Protein AF-A0A5K1ANS1-F1 (afdb_monomer)

Foldseek 3Di:
DPVVLVVVVVVCVVVVAAEAEDDPPDDPVVLVVRLCLQQPVPRSHPYYHYDLVRVVPDRDNPVDDDDDDPDQDPDNVSVVD

Radius of gyration: 12.57 Å; Cα contacts (8 Å, |Δi|>4): 72; chains: 1; bounding box: 29×29×27 Å

InterPro domains:
  IPR001650 Helicase, C-terminal domain-like [PF00271] (2-81)
  IPR001650 Helicase, C-terminal domain-like [PS51194] (1-81)
  IPR001650 Helicase, C-terminal domain-like [SM00490] (6-81)
  IPR027417 P-loop containing nucleoside triphosphate hydrolase [G3DSA:3.40.50.300] (1-81)
  IPR027417 P-loop containing nucleoside triphosphate hydrolase [SSF52540] (2-81)
  IPR049730 SNF2/RAD5-like, C-terminal helicase domain [cd18793] (1-81)

Solvent-accessible surface area (backbone atoms only — not comparable to full-atom values): 5266 Å² total; per-residue (Å²): 140,62,67,66,59,54,53,51,50,52,51,34,55,77,71,71,47,44,63,45,78,46,43,88,82,60,51,74,72,59,51,54,53,49,42,52,49,59,54,34,90,84,45,75,52,73,46,74,48,69,38,68,83,46,51,72,72,78,73,74,68,84,71,64,90,79,88,81,80,89,72,82,58,94,52,64,70,61,72,75,99

Mean predicted aligned error: 3.93 Å

pLDDT: mean 89.17, std 9.28, range [52.94, 98.06]

Structure (mmCIF, N/CA/C/O backbone):
data_AF-A0A5K1ANS1-F1
#
_entry.id   AF-A0A5K1ANS1-F1
#
loop_
_atom_site.group_PDB
_atom_site.id
_atom_site.type_symbol
_atom_site.label_atom_id
_atom_site.label_alt_id
_atom_site.label_comp_id
_atom_site.label_asym_id
_atom_site.label_entity_id
_atom_site.label_seq_id
_atom_site.pdbx_PDB_ins_code
_atom_site.Cartn_x
_atom_site.Cartn_y
_atom_site.Cartn_z
_atom_site.occupancy
_atom_site.B_iso_or_equiv
_atom_site.auth_seq_id
_atom_site.auth_comp_id
_atom_site.auth_asym_id
_atom_site.auth_atom_id
_atom_site.pdbx_PDB_model_num
ATOM 1 N N . MET A 1 1 ? 5.103 -5.579 -15.470 1.00 52.94 1 MET A N 1
ATOM 2 C CA . MET A 1 1 ? 5.706 -6.803 -14.907 1.00 52.94 1 MET A CA 1
ATOM 3 C C . MET A 1 1 ? 5.813 -6.585 -13.412 1.00 52.94 1 MET A C 1
ATOM 5 O O . MET A 1 1 ? 6.728 -5.903 -12.988 1.00 52.94 1 MET A O 1
ATOM 9 N N . VAL A 1 2 ? 4.826 -7.055 -12.649 1.00 71.44 2 VAL A N 1
ATOM 10 C CA . VAL A 1 2 ? 4.790 -6.893 -11.186 1.00 71.44 2 VAL A CA 1
ATOM 11 C C . VAL A 1 2 ? 4.514 -8.253 -10.536 1.00 71.44 2 VAL A C 1
ATOM 13 O O . VAL A 1 2 ? 3.692 -8.393 -9.643 1.00 71.44 2 VAL A O 1
ATOM 16 N N . ARG A 1 3 ? 5.212 -9.283 -11.037 1.00 87.81 3 ARG A N 1
ATOM 17 C CA . ARG A 1 3 ? 5.017 -10.677 -10.609 1.00 87.81 3 ARG A CA 1
ATOM 18 C C . ARG A 1 3 ? 5.304 -10.874 -9.123 1.00 87.81 3 ARG A C 1
ATOM 20 O O . ARG A 1 3 ? 4.712 -11.740 -8.500 1.00 87.81 3 ARG A O 1
ATOM 27 N N . MET A 1 4 ? 6.191 -10.057 -8.553 1.00 91.62 4 MET A N 1
ATOM 28 C CA . MET A 1 4 ? 6.499 -10.133 -7.128 1.00 91.62 4 MET A CA 1
ATOM 29 C C . MET A 1 4 ? 5.304 -9.727 -6.258 1.00 91.62 4 MET A C 1
ATOM 31 O O . MET A 1 4 ? 5.023 -10.407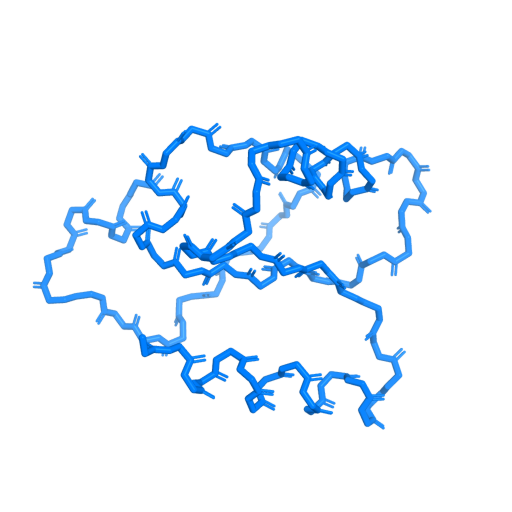 -5.277 1.00 91.62 4 MET A O 1
ATOM 35 N N . LEU A 1 5 ? 4.546 -8.687 -6.638 1.00 93.19 5 LEU A N 1
ATOM 36 C CA . LEU A 1 5 ? 3.328 -8.327 -5.904 1.00 93.19 5 LEU A CA 1
ATOM 37 C C . LEU A 1 5 ? 2.241 -9.396 -6.039 1.00 93.19 5 LEU A C 1
ATOM 39 O O . LEU A 1 5 ? 1.474 -9.570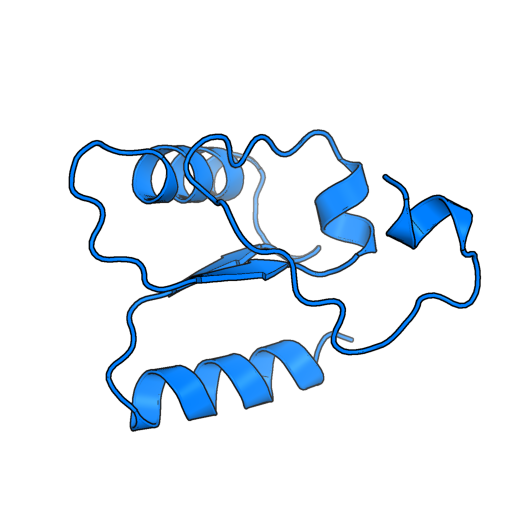 -5.101 1.00 93.19 5 LEU A O 1
ATOM 43 N N . ASP A 1 6 ? 2.185 -10.124 -7.160 1.00 93.62 6 ASP A N 1
ATOM 44 C CA . ASP A 1 6 ? 1.272 -11.268 -7.307 1.00 93.62 6 ASP A CA 1
ATOM 45 C C . ASP A 1 6 ? 1.606 -12.368 -6.280 1.00 93.62 6 ASP A C 1
ATOM 47 O O . ASP A 1 6 ? 0.717 -12.858 -5.589 1.00 93.62 6 ASP A O 1
ATOM 51 N N . ILE A 1 7 ? 2.894 -12.694 -6.119 1.00 95.75 7 ILE A N 1
ATOM 52 C CA . ILE A 1 7 ? 3.367 -13.702 -5.154 1.00 95.75 7 ILE A CA 1
ATOM 53 C C . ILE A 1 7 ? 3.117 -13.250 -3.707 1.00 95.75 7 ILE A C 1
ATOM 55 O O . ILE A 1 7 ? 2.657 -14.038 -2.881 1.00 95.75 7 ILE A O 1
ATOM 59 N N . LEU A 1 8 ? 3.406 -11.984 -3.383 1.00 95.81 8 LEU A N 1
ATOM 60 C CA . LEU A 1 8 ? 3.142 -11.438 -2.047 1.00 95.81 8 LEU A CA 1
ATOM 61 C C . LEU A 1 8 ? 1.643 -11.422 -1.736 1.00 95.81 8 LEU A C 1
ATOM 63 O O . LEU A 1 8 ? 1.256 -11.792 -0.632 1.00 95.81 8 LEU A O 1
ATOM 67 N N . ALA A 1 9 ? 0.808 -11.047 -2.707 1.00 95.69 9 ALA A N 1
ATOM 68 C CA . ALA A 1 9 ? -0.642 -11.076 -2.568 1.00 95.69 9 ALA A CA 1
ATOM 69 C C . ALA A 1 9 ? -1.146 -12.494 -2.263 1.00 95.69 9 ALA A C 1
ATOM 71 O O . ALA A 1 9 ? -1.896 -12.682 -1.307 1.00 95.69 9 ALA A O 1
ATOM 72 N N . GLU A 1 10 ? -0.682 -13.502 -3.008 1.00 97.19 10 GLU A N 1
ATOM 73 C CA . GLU A 1 10 ? -1.042 -14.903 -2.761 1.00 97.19 10 GLU A CA 1
ATOM 74 C C . GLU A 1 10 ? -0.617 -15.359 -1.358 1.00 97.19 10 GLU A C 1
ATOM 76 O O . GLU A 1 10 ? -1.411 -15.952 -0.625 1.00 97.19 10 GLU A O 1
ATOM 81 N N . TYR A 1 11 ? 0.604 -15.022 -0.937 1.00 97.56 11 TYR A N 1
ATOM 82 C CA . TYR A 1 11 ? 1.086 -15.330 0.409 1.00 97.56 11 TYR A CA 1
ATOM 83 C C . TYR A 1 11 ? 0.225 -14.681 1.503 1.00 97.56 11 TYR A C 1
ATOM 85 O O . TYR A 1 11 ? -0.158 -15.355 2.460 1.00 97.56 11 TYR A O 1
ATOM 93 N N . LEU A 1 12 ? -0.105 -13.394 1.374 1.00 97.69 12 LEU A N 1
ATOM 94 C CA . LEU A 1 12 ? -0.939 -12.683 2.347 1.00 97.69 12 LEU A CA 1
ATOM 95 C C . LEU A 1 12 ? -2.345 -13.285 2.424 1.00 97.69 12 LEU A C 1
ATOM 97 O O . LEU A 1 12 ? -2.837 -13.525 3.529 1.00 97.69 12 LEU A O 1
ATOM 101 N N . SER A 1 13 ? -2.942 -13.625 1.278 1.00 96.94 13 SER A N 1
ATOM 102 C CA . SER A 1 13 ? -4.229 -14.324 1.222 1.00 96.94 13 SER A CA 1
ATOM 103 C C . SER A 1 13 ? -4.177 -15.683 1.923 1.00 96.94 13 SER A C 1
ATOM 105 O O . SER A 1 13 ? -5.054 -15.981 2.731 1.00 96.94 13 SER A O 1
ATOM 107 N N . LEU A 1 14 ? -3.133 -16.487 1.691 1.00 97.94 14 LEU A N 1
ATOM 108 C CA . LEU A 1 14 ? -2.945 -17.779 2.369 1.00 97.94 14 LEU A CA 1
ATOM 109 C C . LEU A 1 14 ? -2.784 -17.633 3.888 1.00 97.94 14 LEU A C 1
ATOM 111 O O . LEU A 1 14 ? -3.161 -18.527 4.644 1.00 97.94 14 LEU A O 1
ATOM 115 N N . ARG A 1 15 ? -2.221 -16.512 4.344 1.00 98.00 15 ARG A N 1
ATOM 116 C CA . ARG A 1 15 ? -2.057 -16.190 5.768 1.00 98.00 15 ARG A CA 1
ATOM 117 C C . ARG A 1 15 ? -3.287 -15.527 6.391 1.00 98.00 15 ARG A C 1
ATOM 119 O O . ARG A 1 15 ? -3.300 -15.365 7.608 1.00 98.00 15 ARG A O 1
ATOM 126 N N . GLY A 1 16 ? -4.302 -15.189 5.594 1.00 97.38 16 GLY A N 1
ATOM 127 C CA . GLY A 1 16 ? -5.522 -14.526 6.054 1.00 97.38 16 GLY A CA 1
ATOM 128 C C . GLY A 1 16 ? -5.339 -13.044 6.386 1.00 97.38 16 GLY A C 1
ATOM 129 O O . GLY A 1 16 ? -6.134 -12.498 7.145 1.00 97.38 16 GLY A O 1
ATOM 130 N N . PHE A 1 17 ? -4.303 -12.394 5.852 1.00 98.06 17 PHE A N 1
ATOM 131 C CA . PHE A 1 17 ? -4.119 -10.952 6.0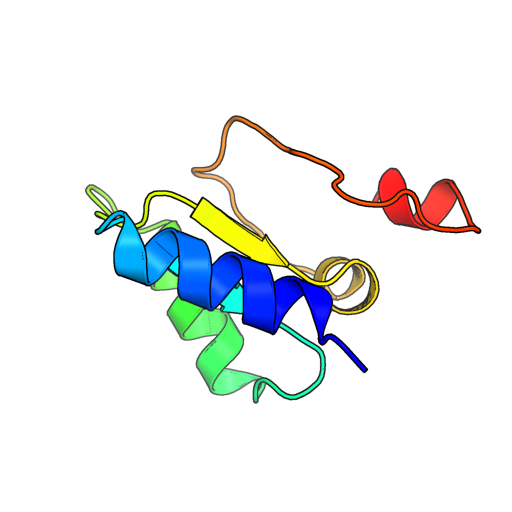02 1.00 98.06 17 PHE A CA 1
ATOM 132 C C . PHE A 1 17 ? -4.894 -10.211 4.910 1.00 98.06 17 PHE A C 1
ATOM 134 O O . PHE A 1 17 ? -4.714 -10.502 3.728 1.00 98.06 17 PHE A O 1
ATOM 141 N N . GLN A 1 18 ? -5.741 -9.258 5.303 1.00 97.31 18 GLN A N 1
ATOM 142 C CA . GLN A 1 18 ? -6.398 -8.329 4.377 1.00 97.31 18 GLN A CA 1
ATOM 143 C C . GLN A 1 18 ? -5.367 -7.327 3.851 1.00 97.31 18 GLN A C 1
ATOM 145 O O . GLN A 1 18 ? -4.457 -6.933 4.582 1.00 97.31 18 GLN A O 1
ATOM 150 N N . PHE A 1 19 ? -5.466 -6.936 2.586 1.00 97.25 19 PHE A N 1
ATOM 151 C CA . PHE A 1 19 ? -4.545 -5.969 2.000 1.00 97.25 19 PHE A CA 1
ATOM 152 C C . PHE A 1 19 ? -5.161 -5.258 0.802 1.00 97.25 19 PHE A C 1
ATOM 154 O O . PHE A 1 19 ? -5.978 -5.819 0.069 1.00 97.25 19 PHE A O 1
ATOM 161 N N . GLN A 1 20 ? -4.658 -4.055 0.539 1.00 95.25 20 GLN A N 1
ATOM 162 C CA . GLN A 1 20 ? -4.899 -3.336 -0.709 1.00 95.25 20 GLN A CA 1
ATOM 163 C C . GLN A 1 20 ? -3.703 -3.462 -1.645 1.00 95.25 20 GLN A C 1
ATOM 165 O O . GLN A 1 20 ? -2.574 -3.707 -1.218 1.00 95.25 20 GLN A O 1
ATOM 170 N N . ARG A 1 21 ? -3.940 -3.277 -2.945 1.00 92.62 21 ARG A N 1
ATOM 171 C CA . ARG A 1 21 ? -2.886 -3.287 -3.961 1.00 92.62 21 ARG A CA 1
ATOM 172 C C . ARG A 1 21 ? -3.069 -2.158 -4.959 1.00 92.62 21 ARG A C 1
ATOM 174 O O . ARG A 1 21 ? -4.145 -1.989 -5.531 1.00 92.62 21 ARG A O 1
ATOM 181 N N . LEU A 1 22 ? -1.975 -1.461 -5.250 1.00 91.06 22 LEU A N 1
ATOM 182 C CA . LEU A 1 22 ? -1.920 -0.461 -6.308 1.00 91.06 22 LEU A CA 1
ATOM 183 C C . LEU A 1 22 ? -0.674 -0.666 -7.167 1.00 91.06 22 LEU A C 1
ATOM 185 O O . LEU A 1 22 ? 0.468 -0.570 -6.712 1.00 91.06 22 LEU A O 1
ATOM 189 N N . ASP A 1 23 ? -0.916 -0.914 -8.451 1.00 88.44 23 ASP A N 1
ATOM 190 C CA . ASP A 1 23 ? 0.120 -0.965 -9.472 1.00 88.44 23 ASP A CA 1
ATOM 191 C C . ASP A 1 23 ? -0.282 -0.147 -10.711 1.00 88.44 23 ASP A C 1
ATOM 193 O O . ASP A 1 23 ? -1.326 0.510 -10.757 1.00 88.44 23 ASP A O 1
ATOM 197 N N . GLY A 1 24 ? 0.578 -0.148 -11.731 1.00 83.38 24 GLY A N 1
ATOM 198 C CA . GLY A 1 24 ? 0.366 0.630 -12.953 1.00 83.38 24 GLY A CA 1
ATOM 199 C C . GLY A 1 24 ? -0.883 0.251 -13.763 1.00 83.38 24 GLY A C 1
ATOM 200 O O . GLY A 1 24 ? -1.280 1.027 -14.630 1.00 83.38 24 GLY A O 1
ATOM 201 N N . SER A 1 25 ? -1.505 -0.901 -13.496 1.00 83.06 25 SER A N 1
ATOM 202 C CA . SER A 1 25 ? -2.734 -1.350 -14.162 1.00 83.06 25 SER A CA 1
ATOM 203 C C . SER A 1 25 ? -4.016 -0.913 -13.445 1.00 83.06 25 SER A C 1
ATOM 205 O O . SER A 1 25 ? -5.087 -0.919 -14.054 1.00 83.06 25 SER A O 1
ATOM 207 N N . THR A 1 26 ? -3.926 -0.473 -12.185 1.00 84.31 26 THR A N 1
ATOM 208 C CA . THR A 1 26 ? -5.084 -0.005 -11.416 1.00 84.31 26 THR A CA 1
ATOM 209 C C . THR A 1 26 ? -5.640 1.285 -12.026 1.00 84.31 26 THR A C 1
ATOM 211 O O . THR A 1 26 ? -4.913 2.273 -12.195 1.00 84.31 26 THR A O 1
ATOM 214 N N . ARG A 1 27 ? -6.942 1.303 -12.333 1.00 85.62 27 ARG A N 1
ATOM 215 C CA . ARG A 1 27 ? -7.646 2.498 -12.825 1.00 85.62 27 ARG A CA 1
ATOM 216 C C . ARG A 1 27 ? -7.675 3.598 -11.763 1.00 85.62 27 ARG A C 1
ATOM 218 O O . ARG A 1 27 ? -7.759 3.300 -10.578 1.00 85.62 27 ARG A O 1
ATOM 225 N N . ALA A 1 28 ? -7.627 4.861 -12.185 1.00 83.44 28 ALA A N 1
ATOM 226 C CA . ALA A 1 28 ? -7.504 6.010 -11.281 1.00 83.44 28 ALA A CA 1
ATOM 227 C C . ALA A 1 28 ? -8.629 6.111 -10.231 1.00 83.44 28 ALA A C 1
ATOM 229 O O . ALA A 1 28 ? -8.357 6.435 -9.080 1.00 83.44 28 ALA A O 1
ATOM 230 N N . ASP A 1 29 ? -9.866 5.780 -10.599 1.00 85.88 29 ASP A N 1
ATOM 231 C CA . ASP A 1 29 ? -11.022 5.746 -9.695 1.00 85.88 29 ASP A CA 1
ATOM 232 C C . ASP A 1 29 ? -10.852 4.719 -8.568 1.00 85.88 29 ASP A C 1
ATOM 234 O O . ASP A 1 29 ? -11.085 5.024 -7.399 1.00 85.88 29 ASP A O 1
ATOM 238 N N . LEU A 1 30 ? -10.364 3.526 -8.907 1.00 88.69 30 LEU A N 1
ATOM 239 C CA . LEU A 1 30 ? -10.111 2.458 -7.939 1.00 88.69 30 LEU A CA 1
ATOM 240 C C . LEU A 1 30 ? -8.932 2.776 -7.009 1.00 88.69 30 LEU A C 1
ATOM 242 O O . LEU A 1 30 ? -8.902 2.299 -5.877 1.00 88.69 30 LEU A O 1
ATOM 246 N N . ARG A 1 31 ? -7.974 3.602 -7.454 1.00 87.81 31 ARG A N 1
ATOM 247 C CA . ARG A 1 31 ? -6.837 4.023 -6.618 1.00 87.81 31 ARG A CA 1
ATOM 248 C C . ARG A 1 31 ? -7.301 4.827 -5.411 1.00 87.81 31 ARG A C 1
ATOM 250 O O . ARG A 1 31 ? -6.882 4.527 -4.299 1.00 87.81 31 ARG A O 1
ATOM 257 N N . HIS A 1 32 ? -8.162 5.820 -5.632 1.00 88.44 32 HIS A N 1
ATOM 258 C CA . HIS A 1 32 ? -8.687 6.649 -4.547 1.00 88.44 32 HIS A CA 1
ATOM 259 C C . HIS A 1 32 ? -9.510 5.820 -3.564 1.00 88.44 32 HIS A C 1
ATOM 261 O O . HIS A 1 32 ? -9.281 5.909 -2.367 1.00 88.44 32 HIS A O 1
ATOM 267 N N . GLN A 1 33 ? -10.371 4.933 -4.068 1.00 92.12 33 GLN A N 1
ATOM 268 C CA . GLN A 1 33 ? -11.166 4.048 -3.212 1.00 92.12 33 GLN A CA 1
ATOM 269 C C . GLN A 1 33 ? -10.294 3.146 -2.328 1.00 92.12 33 GLN A C 1
ATOM 271 O O . GLN A 1 33 ? -10.581 3.002 -1.144 1.00 92.12 33 GLN A O 1
ATOM 276 N N . ALA A 1 34 ? -9.212 2.579 -2.873 1.00 92.81 34 ALA A N 1
ATOM 277 C CA . ALA A 1 34 ? -8.282 1.761 -2.098 1.00 92.81 34 ALA A CA 1
ATOM 278 C C . ALA A 1 34 ? -7.558 2.575 -1.010 1.00 92.81 34 ALA A C 1
ATOM 280 O O . ALA A 1 34 ? -7.390 2.093 0.107 1.00 92.81 34 ALA A O 1
ATOM 281 N N . MET A 1 35 ? -7.155 3.816 -1.309 1.00 92.31 35 MET A N 1
ATOM 282 C CA . MET A 1 35 ? -6.533 4.705 -0.316 1.00 92.31 35 MET A CA 1
ATOM 283 C C . MET A 1 35 ? -7.515 5.128 0.774 1.00 92.31 35 MET A C 1
ATOM 285 O O . MET A 1 35 ? -7.154 5.129 1.947 1.00 92.31 35 MET A O 1
ATOM 289 N N . ASP A 1 36 ? -8.745 5.477 0.401 1.00 94.00 36 ASP A N 1
ATOM 290 C CA . ASP A 1 36 ? -9.781 5.883 1.351 1.00 94.00 36 ASP A CA 1
ATOM 291 C C . ASP A 1 36 ? -10.149 4.724 2.279 1.00 94.00 36 ASP A C 1
ATOM 293 O O . ASP A 1 36 ? -10.317 4.930 3.477 1.00 94.00 36 ASP A O 1
ATOM 297 N N . HIS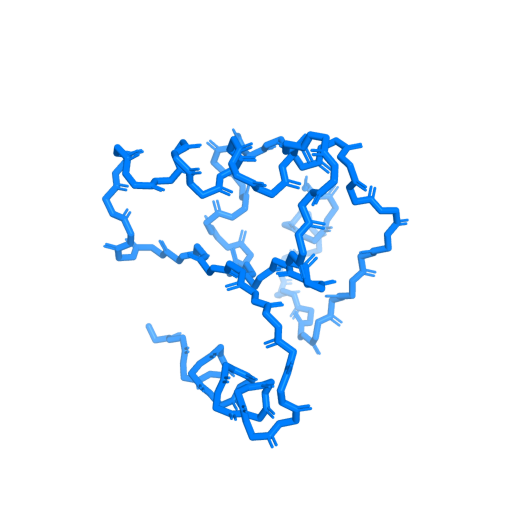 A 1 37 ? -10.221 3.499 1.749 1.00 95.50 37 HIS A N 1
ATOM 298 C CA . HIS A 1 37 ? -10.481 2.305 2.547 1.00 95.50 37 HIS A CA 1
ATOM 299 C C . HIS A 1 37 ? -9.324 1.975 3.502 1.00 95.50 37 HIS A C 1
ATOM 301 O O . HIS A 1 37 ? -9.563 1.693 4.674 1.00 95.50 37 HIS A O 1
ATOM 307 N N . PHE A 1 38 ? -8.075 2.088 3.045 1.00 96.69 38 PHE A N 1
ATOM 308 C CA . PHE A 1 38 ? -6.904 1.870 3.896 1.00 96.69 38 PHE A CA 1
ATOM 309 C C . PHE A 1 38 ? -6.763 2.938 4.997 1.00 96.69 38 PHE A C 1
ATOM 311 O O . PHE A 1 38 ? -6.426 2.633 6.140 1.00 96.69 38 PHE A O 1
ATOM 318 N N . ASN A 1 39 ? -7.062 4.202 4.680 1.00 96.44 39 ASN A N 1
ATOM 319 C CA . ASN A 1 39 ? -7.036 5.300 5.649 1.00 96.44 39 ASN A CA 1
ATOM 320 C C . ASN A 1 39 ? -8.312 5.389 6.507 1.00 96.44 39 ASN A C 1
ATOM 322 O O . ASN A 1 39 ? -8.390 6.239 7.401 1.00 96.44 39 ASN A O 1
ATOM 326 N N . ALA A 1 40 ? -9.329 4.563 6.242 1.00 97.12 40 ALA A N 1
ATOM 327 C CA . ALA A 1 40 ? -10.582 4.608 6.978 1.00 97.12 40 ALA A CA 1
ATOM 328 C C . ALA A 1 40 ? -10.352 4.269 8.464 1.00 97.12 40 ALA A C 1
ATOM 330 O O . ALA A 1 40 ? -9.583 3.356 8.786 1.00 97.12 40 ALA A O 1
ATOM 331 N N . PRO A 1 41 ? -11.042 4.951 9.395 1.00 95.94 41 PRO A N 1
ATOM 332 C CA . PRO A 1 41 ? -10.992 4.588 10.804 1.00 95.94 41 PRO A CA 1
ATOM 333 C C . PRO A 1 41 ? -11.423 3.132 11.008 1.00 95.94 41 PRO A C 1
ATOM 335 O O . PRO A 1 41 ? -12.535 2.756 10.640 1.00 95.94 41 PRO A O 1
ATOM 338 N N . GLY A 1 42 ? -10.550 2.327 11.615 1.00 94.88 42 GLY A N 1
ATOM 339 C CA . GLY A 1 42 ? -10.814 0.907 11.849 1.00 94.88 42 GLY A CA 1
ATOM 340 C C . GLY A 1 42 ? -10.685 0.024 10.607 1.00 94.88 42 GLY A C 1
ATOM 341 O O . GLY A 1 42 ? -11.284 -1.047 10.594 1.00 94.88 42 GLY A O 1
ATOM 342 N N . SER A 1 43 ? -9.941 0.456 9.580 1.00 96.50 43 SER A N 1
ATOM 343 C CA . SER A 1 43 ? -9.584 -0.416 8.457 1.00 96.50 43 SER A CA 1
ATOM 344 C C . SER A 1 43 ? -8.977 -1.733 8.955 1.00 96.50 43 SER A C 1
ATOM 346 O O . SER A 1 43 ? -8.127 -1.742 9.848 1.00 96.50 43 SER A O 1
ATOM 348 N N . GLU A 1 44 ? -9.441 -2.845 8.387 1.00 96.06 44 GLU A N 1
ATOM 349 C CA . GLU A 1 44 ? -8.940 -4.191 8.689 1.00 96.06 44 GLU A CA 1
ATOM 350 C C . GLU A 1 44 ? -7.757 -4.582 7.789 1.00 96.06 44 GLU A C 1
ATOM 352 O O . GLU A 1 44 ? -7.170 -5.651 7.975 1.00 96.06 44 GLU A O 1
ATOM 357 N N . ASP A 1 45 ? -7.397 -3.732 6.819 1.00 97.25 45 ASP A N 1
ATOM 358 C CA . ASP A 1 45 ? -6.265 -3.960 5.928 1.00 97.25 45 ASP A CA 1
ATOM 359 C C . ASP A 1 45 ? -4.953 -3.978 6.718 1.00 97.25 45 ASP A C 1
ATOM 361 O O . ASP A 1 45 ? -4.526 -2.983 7.301 1.00 97.25 45 ASP A O 1
ATOM 365 N N . PHE A 1 46 ? -4.267 -5.116 6.693 1.00 97.00 46 PHE A N 1
ATOM 366 C CA . PHE A 1 46 ? -2.985 -5.296 7.364 1.00 97.00 46 PHE A CA 1
ATOM 367 C C . PHE A 1 46 ? -1.858 -4.523 6.673 1.00 97.00 46 PHE A C 1
ATOM 369 O O . PHE A 1 46 ? -0.949 -4.019 7.330 1.00 97.00 46 PHE A O 1
ATOM 376 N N . CYS A 1 47 ? -1.875 -4.460 5.341 1.00 97.12 47 CYS A N 1
ATOM 377 C CA . CYS A 1 47 ? -0.852 -3.751 4.582 1.00 97.12 47 CYS A CA 1
ATOM 378 C C . CYS A 1 47 ? -1.371 -3.244 3.234 1.00 97.12 47 CYS A C 1
ATOM 380 O O . CYS A 1 47 ? -2.423 -3.657 2.742 1.00 97.12 47 CYS A O 1
ATOM 382 N N . PHE A 1 48 ? -0.583 -2.365 2.621 1.00 95.75 48 PHE A N 1
ATOM 383 C CA . PHE A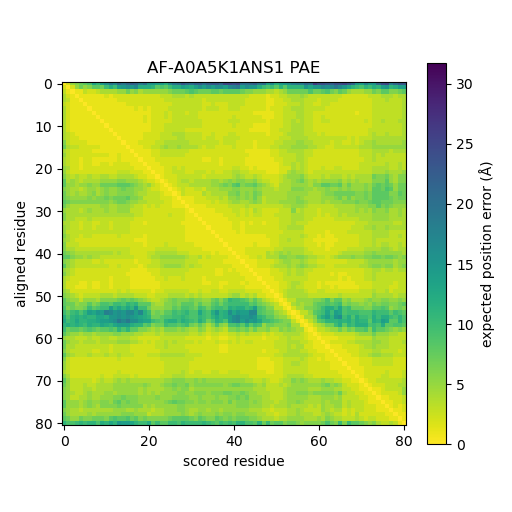 1 48 ? -0.835 -1.839 1.290 1.00 95.75 48 PHE A CA 1
ATOM 384 C C . PHE A 1 48 ? 0.337 -2.208 0.374 1.00 95.75 48 PHE A C 1
ATOM 386 O O . PHE A 1 48 ? 1.461 -1.744 0.557 1.00 95.75 48 PHE A O 1
ATOM 393 N N . LEU A 1 49 ? 0.079 -3.039 -0.633 1.00 94.50 49 LEU A N 1
ATOM 394 C CA . LEU A 1 49 ? 1.066 -3.442 -1.627 1.00 94.50 49 LEU A CA 1
ATOM 395 C C . LEU A 1 49 ? 1.203 -2.377 -2.719 1.00 94.50 49 LEU A C 1
ATOM 397 O O . LEU A 1 49 ? 0.251 -2.081 -3.448 1.00 94.50 49 LEU A O 1
ATOM 401 N N . LEU A 1 50 ? 2.412 -1.840 -2.865 1.00 91.88 50 LEU A N 1
ATOM 402 C CA . LEU A 1 50 ? 2.736 -0.791 -3.826 1.00 91.88 50 LEU A CA 1
ATOM 403 C C . LEU A 1 50 ? 3.843 -1.236 -4.771 1.00 91.88 50 LEU A C 1
ATOM 405 O O . LEU A 1 50 ? 4.826 -1.848 -4.364 1.00 91.88 50 LEU A O 1
ATOM 409 N N . SER A 1 51 ? 3.713 -0.866 -6.043 1.00 89.00 51 SER A N 1
ATOM 410 C CA . SER A 1 51 ? 4.872 -0.815 -6.939 1.00 89.00 51 SER A CA 1
ATOM 411 C C . SER A 1 51 ? 5.524 0.566 -6.851 1.00 89.00 51 SER A C 1
ATOM 413 O O . SER A 1 51 ? 4.806 1.566 -6.923 1.00 89.00 51 SER A O 1
ATOM 415 N N . THR A 1 52 ? 6.855 0.639 -6.768 1.00 78.81 52 THR A N 1
ATOM 416 C CA . THR A 1 52 ? 7.638 1.891 -6.645 1.00 78.81 52 THR A CA 1
ATOM 417 C C . THR A 1 52 ? 7.228 2.961 -7.661 1.00 78.81 52 THR A C 1
ATOM 419 O O . THR A 1 52 ? 6.958 4.105 -7.307 1.00 78.81 52 THR A O 1
ATOM 422 N N . ARG A 1 53 ? 7.031 2.587 -8.931 1.00 74.19 53 ARG A N 1
ATOM 423 C CA . ARG A 1 53 ? 6.590 3.544 -9.969 1.00 74.19 53 ARG A CA 1
ATOM 424 C C . ARG A 1 53 ? 5.139 4.007 -9.847 1.00 74.19 53 ARG A C 1
ATOM 426 O O . ARG A 1 53 ? 4.798 5.046 -10.403 1.00 74.19 53 ARG A O 1
ATOM 433 N N . ALA A 1 54 ? 4.276 3.236 -9.190 1.00 70.44 54 ALA A N 1
ATOM 434 C CA . ALA A 1 54 ? 2.903 3.661 -8.937 1.00 70.44 54 ALA A CA 1
ATOM 435 C C . ALA A 1 54 ? 2.790 4.503 -7.656 1.00 70.44 54 ALA A C 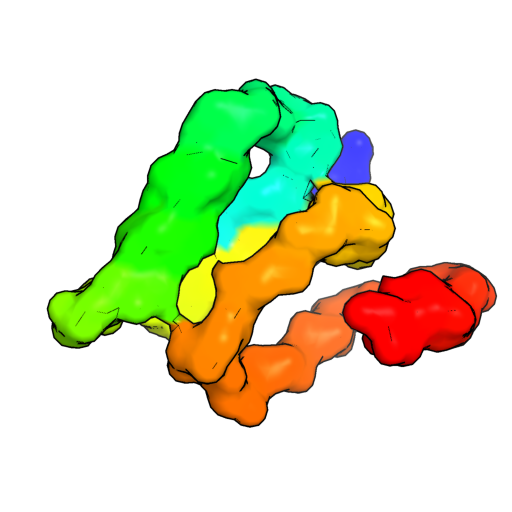1
ATOM 437 O O . ALA A 1 54 ? 1.889 5.335 -7.574 1.00 70.44 54 ALA A O 1
ATOM 438 N N . GLY A 1 55 ? 3.724 4.333 -6.711 1.00 63.09 55 GLY A N 1
ATOM 439 C CA . GLY A 1 55 ? 3.837 5.162 -5.510 1.00 63.09 55 GLY A CA 1
ATOM 440 C C . GLY A 1 55 ? 4.240 6.608 -5.803 1.00 63.09 55 GLY A C 1
ATOM 441 O O . GLY A 1 55 ? 3.652 7.534 -5.257 1.00 63.09 55 GLY A O 1
ATOM 442 N N . GLY A 1 56 ? 5.114 6.834 -6.788 1.00 64.19 56 GLY A N 1
ATOM 443 C CA . GLY A 1 56 ? 5.555 8.184 -7.168 1.00 64.19 56 GLY A CA 1
ATOM 444 C C . GLY A 1 56 ? 4.489 9.113 -7.784 1.00 64.19 56 GLY A C 1
ATOM 445 O O . GLY A 1 56 ? 4.819 10.216 -8.215 1.00 64.19 56 GLY A O 1
ATOM 446 N N . LEU A 1 57 ? 3.220 8.692 -7.862 1.00 67.31 57 LEU A N 1
ATOM 447 C CA . LEU A 1 57 ? 2.122 9.413 -8.526 1.00 67.31 57 LEU A CA 1
ATOM 448 C C . LEU A 1 57 ? 1.211 10.204 -7.566 1.00 67.31 57 LEU A C 1
ATOM 450 O O . LEU A 1 57 ? 0.118 10.602 -7.968 1.00 67.31 57 LEU A O 1
ATOM 454 N N . GLY A 1 58 ? 1.641 10.452 -6.325 1.00 71.94 58 GLY A N 1
ATOM 455 C CA . GLY A 1 58 ? 0.869 11.243 -5.356 1.00 71.94 58 GLY A CA 1
ATOM 456 C C . GLY A 1 58 ? -0.122 10.409 -4.543 1.00 71.94 58 GLY A C 1
ATOM 457 O O . GLY A 1 58 ? -1.294 10.764 -4.427 1.00 71.94 58 GLY A O 1
ATOM 458 N N . ILE A 1 59 ? 0.346 9.287 -3.998 1.00 83.94 59 ILE A N 1
ATOM 459 C CA . ILE A 1 59 ? -0.395 8.507 -3.002 1.00 83.94 59 ILE A CA 1
ATOM 460 C C . ILE A 1 59 ? -0.235 9.128 -1.606 1.00 83.94 59 ILE A C 1
ATOM 462 O O . ILE A 1 59 ? 0.808 9.697 -1.293 1.00 83.94 59 ILE A O 1
ATOM 466 N N . ASN A 1 60 ? -1.259 9.009 -0.759 1.00 88.50 60 ASN A N 1
ATOM 467 C CA . ASN A 1 60 ? -1.202 9.447 0.636 1.00 88.50 60 ASN A CA 1
ATOM 468 C C . ASN A 1 60 ? -1.774 8.355 1.547 1.00 88.50 60 ASN A C 1
ATOM 470 O O . ASN A 1 60 ? -2.988 8.162 1.609 1.00 88.50 60 ASN A O 1
ATOM 474 N N . LEU A 1 61 ? -0.893 7.632 2.236 1.00 92.75 61 LEU A N 1
ATOM 475 C CA . LEU A 1 61 ? -1.235 6.552 3.166 1.00 92.75 61 LEU A CA 1
ATOM 476 C C . LEU A 1 61 ? -0.923 7.002 4.600 1.00 92.75 61 LEU A C 1
ATOM 478 O O . LEU A 1 61 ? 0.004 6.509 5.233 1.00 92.75 61 LEU A O 1
ATOM 482 N N . ALA A 1 62 ? -1.667 7.996 5.083 1.00 92.94 62 ALA A N 1
ATOM 483 C CA . ALA A 1 62 ? -1.395 8.676 6.349 1.00 92.94 62 ALA A CA 1
ATOM 484 C C . ALA A 1 62 ? -1.594 7.794 7.595 1.00 92.94 62 ALA A C 1
ATOM 486 O O . ALA A 1 62 ? -1.095 8.140 8.664 1.00 92.94 62 ALA A O 1
ATOM 487 N N . THR A 1 63 ? -2.333 6.687 7.478 1.00 95.88 63 THR A N 1
ATOM 488 C CA . THR A 1 63 ? -2.546 5.734 8.579 1.00 95.88 63 THR A CA 1
ATOM 489 C C . THR A 1 63 ? -1.457 4.669 8.689 1.00 95.88 63 THR A C 1
ATOM 491 O O . THR A 1 63 ? -1.413 3.970 9.699 1.00 95.88 63 THR A O 1
ATOM 494 N N . ALA A 1 64 ? -0.573 4.542 7.691 1.00 95.50 64 ALA A N 1
ATOM 495 C CA . ALA A 1 64 ? 0.566 3.633 7.762 1.00 95.50 64 ALA A CA 1
ATOM 496 C C . ALA A 1 64 ? 1.676 4.203 8.658 1.00 95.50 64 ALA A C 1
ATOM 498 O O . ALA A 1 64 ? 1.963 5.399 8.630 1.00 95.50 64 ALA A O 1
ATOM 499 N N . ASP A 1 65 ? 2.347 3.328 9.404 1.00 95.88 65 ASP A N 1
ATOM 500 C CA . ASP A 1 65 ? 3.472 3.677 10.282 1.00 95.88 65 ASP A CA 1
ATOM 501 C C . ASP A 1 65 ? 4.800 3.024 9.864 1.00 95.88 65 ASP A C 1
ATOM 503 O O . ASP A 1 65 ? 5.876 3.482 10.252 1.00 95.88 65 ASP A O 1
ATOM 507 N N . THR A 1 66 ? 4.730 1.971 9.049 1.00 95.75 66 THR A N 1
ATOM 508 C CA . THR A 1 66 ? 5.861 1.118 8.696 1.00 95.75 66 THR A CA 1
ATOM 509 C C . THR A 1 66 ? 5.952 0.960 7.186 1.00 95.75 66 THR A C 1
ATOM 511 O O . THR A 1 66 ? 4.991 0.556 6.531 1.00 95.75 66 THR A O 1
ATOM 514 N N . VAL A 1 67 ? 7.140 1.220 6.636 1.00 93.88 67 VAL A N 1
ATOM 515 C CA . VAL A 1 67 ? 7.437 1.044 5.210 1.00 93.88 67 VAL A CA 1
ATOM 516 C C . VAL A 1 67 ? 8.509 -0.028 5.040 1.00 93.88 67 VAL A C 1
ATOM 518 O O . VAL A 1 67 ? 9.566 0.032 5.667 1.00 93.88 67 VAL A O 1
ATOM 521 N N . ILE A 1 68 ? 8.234 -1.008 4.176 1.00 94.62 68 ILE A N 1
ATOM 522 C CA . ILE A 1 68 ? 9.167 -2.082 3.821 1.00 94.62 68 ILE A CA 1
ATOM 523 C C . ILE A 1 68 ? 9.472 -1.981 2.329 1.00 94.62 68 ILE A C 1
ATOM 525 O O . ILE A 1 68 ? 8.599 -2.208 1.493 1.00 94.62 68 ILE A O 1
ATOM 529 N N . ILE A 1 69 ? 10.729 -1.690 2.003 1.00 91.75 69 ILE A N 1
ATOM 530 C CA . ILE A 1 69 ? 11.244 -1.776 0.635 1.00 91.75 69 ILE A CA 1
ATOM 531 C C . ILE A 1 69 ? 11.677 -3.225 0.409 1.00 91.75 69 ILE A C 1
ATOM 533 O O . ILE A 1 69 ? 12.657 -3.681 0.998 1.00 91.75 69 ILE A O 1
ATOM 537 N N . PHE A 1 70 ? 10.908 -3.967 -0.391 1.00 92.12 70 PHE A N 1
ATOM 538 C CA . PHE A 1 70 ? 11.190 -5.379 -0.661 1.00 92.12 70 PHE A CA 1
ATOM 539 C C . PHE A 1 70 ? 12.391 -5.548 -1.600 1.00 92.12 70 PHE A C 1
ATOM 541 O O . PHE A 1 70 ? 13.288 -6.347 -1.334 1.00 92.12 70 PHE A O 1
ATOM 548 N N . ASP A 1 71 ? 12.415 -4.769 -2.678 1.00 88.62 71 ASP A N 1
ATOM 549 C CA . ASP A 1 71 ? 13.518 -4.647 -3.617 1.00 88.62 71 ASP A CA 1
ATOM 550 C C . ASP A 1 71 ? 13.823 -3.165 -3.857 1.00 88.62 71 ASP A C 1
ATOM 552 O O . ASP A 1 71 ? 12.929 -2.383 -4.170 1.00 88.62 71 ASP A O 1
ATOM 556 N N . SER A 1 72 ? 15.083 -2.769 -3.664 1.00 86.56 72 SER A N 1
ATOM 557 C CA . SER A 1 72 ? 15.517 -1.389 -3.904 1.00 86.56 72 SER A CA 1
ATOM 558 C C . SER A 1 72 ? 15.488 -1.062 -5.393 1.00 86.56 72 SER A C 1
ATOM 560 O O . SER A 1 72 ? 15.933 -1.869 -6.221 1.00 86.56 72 SER A O 1
ATOM 562 N N . ASP A 1 73 ? 15.013 0.134 -5.738 1.00 85.88 73 ASP A N 1
ATOM 563 C CA . ASP A 1 73 ? 15.085 0.623 -7.111 1.00 85.88 73 ASP A CA 1
ATOM 564 C C . ASP A 1 73 ? 16.552 0.901 -7.487 1.00 85.88 73 ASP A C 1
ATOM 566 O O . ASP A 1 73 ? 17.411 1.217 -6.661 1.00 85.88 73 ASP A O 1
ATOM 570 N N . TRP A 1 74 ? 16.858 0.791 -8.777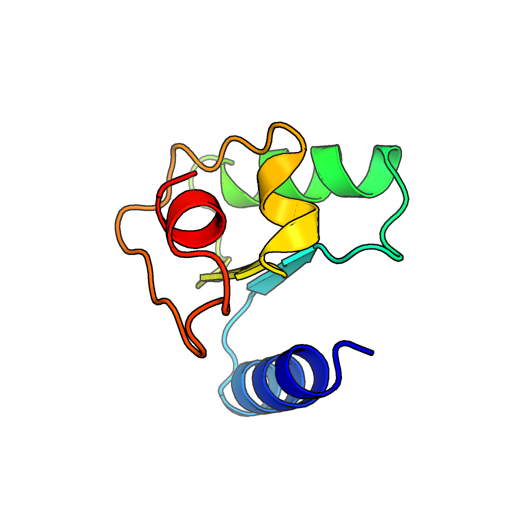 1.00 86.56 74 TRP A N 1
ATOM 571 C CA . TRP A 1 74 ? 18.172 1.162 -9.292 1.00 86.56 74 TRP A CA 1
ATOM 572 C C . TRP A 1 74 ? 18.449 2.662 -9.109 1.00 86.56 74 TRP A C 1
ATOM 574 O O . TRP A 1 74 ? 19.601 3.069 -8.953 1.00 86.56 74 TRP A O 1
ATOM 584 N N . ASN A 1 75 ? 17.396 3.486 -9.126 1.00 86.19 75 ASN A N 1
ATOM 585 C CA . ASN A 1 75 ? 17.469 4.900 -8.791 1.00 86.19 75 ASN A CA 1
ATOM 586 C C . ASN A 1 75 ? 17.068 5.132 -7.319 1.00 86.19 75 ASN A C 1
ATOM 588 O O . ASN A 1 75 ? 15.872 5.129 -7.023 1.00 86.19 75 ASN A O 1
ATOM 592 N N . PRO A 1 76 ? 18.010 5.450 -6.411 1.00 86.31 76 PRO A N 1
ATOM 593 C CA . PRO A 1 76 ? 17.712 5.630 -4.985 1.00 86.31 76 PRO A CA 1
ATOM 594 C C . PRO A 1 76 ? 16.762 6.804 -4.703 1.00 8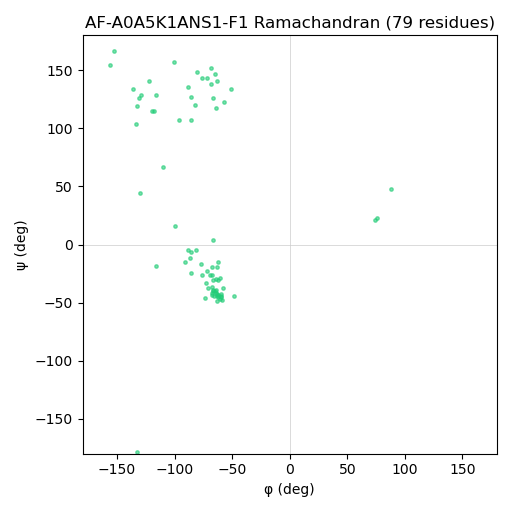6.31 76 PRO A C 1
ATOM 596 O O . PRO A 1 76 ? 16.132 6.854 -3.651 1.00 86.31 76 PRO A O 1
ATOM 599 N N . GLN A 1 77 ? 16.625 7.749 -5.640 1.00 84.44 77 GLN A N 1
ATOM 600 C CA . GLN A 1 77 ? 15.67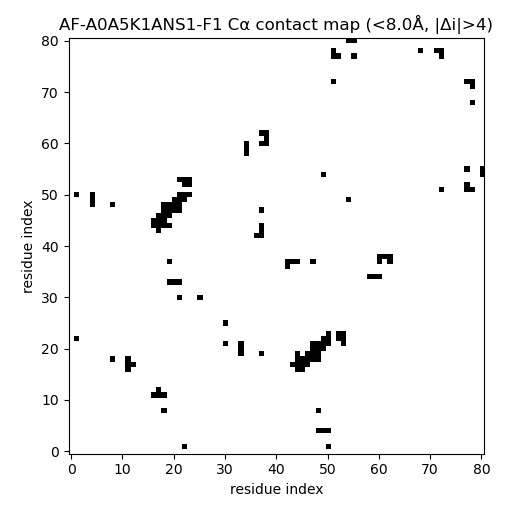0 8.848 -5.510 1.00 84.44 77 GLN A CA 1
ATOM 601 C C . GLN A 1 77 ? 14.212 8.370 -5.575 1.00 84.44 77 GLN A C 1
ATOM 603 O O . GLN A 1 77 ? 13.347 9.037 -5.017 1.00 84.44 77 GLN A O 1
ATOM 608 N N . ASN A 1 78 ? 13.946 7.237 -6.238 1.00 84.06 78 ASN A N 1
ATOM 609 C CA . ASN A 1 78 ? 12.607 6.654 -6.305 1.00 84.06 78 ASN A CA 1
ATOM 610 C C . ASN A 1 78 ? 12.199 6.026 -4.966 1.00 84.06 78 ASN A C 1
ATOM 612 O O . ASN A 1 78 ? 11.027 6.068 -4.628 1.00 84.06 78 ASN A O 1
ATOM 616 N N . ASP A 1 79 ? 13.154 5.464 -4.218 1.00 83.38 79 ASP A N 1
ATOM 617 C CA . ASP A 1 79 ? 12.908 4.858 -2.902 1.00 83.38 79 ASP A CA 1
ATOM 618 C C . ASP A 1 79 ? 12.727 5.914 -1.797 1.00 83.38 79 ASP A C 1
ATOM 620 O O . ASP A 1 79 ? 12.085 5.660 -0.781 1.00 83.38 79 ASP A O 1
ATOM 624 N N . LEU A 1 80 ? 13.316 7.101 -1.981 1.00 82.19 80 LEU A N 1
ATOM 625 C CA . LEU A 1 80 ? 13.172 8.246 -1.075 1.00 82.19 80 LEU A CA 1
ATOM 626 C C . LEU A 1 80 ? 11.830 8.981 -1.217 1.00 82.19 80 LEU A C 1
ATOM 628 O O . LEU A 1 80 ? 11.517 9.805 -0.356 1.00 82.19 80 LEU A O 1
ATOM 632 N N . GLN A 1 81 ? 11.109 8.762 -2.319 1.00 71.38 81 GLN A N 1
ATOM 633 C CA . GLN A 1 81 ? 9.862 9.450 -2.658 1.00 71.38 81 GLN A CA 1
ATOM 634 C C . GLN A 1 81 ? 8.645 8.688 -2.131 1.00 71.38 81 GLN A C 1
ATOM 636 O O . GLN A 1 81 ? 7.745 9.371 -1.595 1.00 71.38 81 GLN A O 1
#

Sequence (81 aa):
MVRMLDILAEYLSLRGFQFQRLDGSTRADLRHQAMDHFNAPGSEDFCFLLSTRAGGLGINLATADTVIIFDSDWNPQNDLQ

Organism: NCBI:txid210225

Secondary structure (DSSP, 8-state):
--HHHHHHHHHHHHHT--EEEE-TTS-HHHHHHHHHHHTSTT----EEEE-HHHHTTT---TT------SS--SSHHHH--

Nearest PDB structures (foldseek):
  9gd3-assembly1_W  TM=9.656E-01  e=7.165E-08  Saccharomyces cerevisiae S288C
  9gd1-assembly1_W  TM=9.567E-01  e=6.701E-08  Saccharomyces cerevisiae S288C
  7tn2-assembly1_W  TM=9.644E-01  e=1.224E-07  Saccharomyces cerevisiae
  8v7l-assembly1_W  TM=9.538E-01  e=1.193E-06  Homo sapiens
  4u7d-assembly2_D  TM=8.428E-01  e=3.593E-02  Homo sapiens